Protein AF-A0A8C8YMH4-F1 (afdb_monomer)

Organism: Prolemur simus (NCBI:txid1328070)

Radius of gyration: 19.82 Å; Cα contacts (8 Å, |Δi|>4): 143; chains: 1; bounding box: 55×57×60 Å

Secondary structure (DSSP, 8-state):
-----------SPPPHHHHHHHHHHTT-STT-EESSTTS-EEEEE---TTSTT--HHHHTHHHHHHHHHTT---TTT----HHHHHHHHHHHHHH-TTEEE-TTT-B-SSSS-EEEEEE--STT------TT-------

Structure (mmCIF, N/CA/C/O backbone):
data_AF-A0A8C8YMH4-F1
#
_entry.id   AF-A0A8C8YMH4-F1
#
loop_
_atom_site.group_PDB
_atom_site.id
_atom_site.type_symbol
_atom_site.label_atom_id
_atom_site.label_alt_id
_atom_site.label_comp_id
_atom_site.label_asym_id
_atom_site.label_entity_id
_atom_site.label_seq_id
_atom_site.pdbx_PDB_ins_code
_atom_site.Cartn_x
_atom_site.Cartn_y
_atom_site.Cartn_z
_atom_site.occupancy
_atom_site.B_iso_or_equiv
_atom_site.auth_seq_id
_atom_site.auth_comp_id
_atom_site.auth_asym_id
_atom_site.auth_atom_id
_atom_site.pdbx_PDB_model_num
ATOM 1 N N . MET A 1 1 ? -35.549 -18.579 7.055 1.00 37.97 1 MET A N 1
ATOM 2 C CA . MET A 1 1 ? -34.115 -18.295 7.285 1.00 37.97 1 MET A CA 1
ATOM 3 C C . MET A 1 1 ? -33.564 -17.609 6.037 1.00 37.97 1 MET A C 1
ATOM 5 O O . MET A 1 1 ? -33.027 -18.276 5.165 1.00 37.97 1 MET A O 1
ATOM 9 N N . ALA A 1 2 ? -33.807 -16.305 5.877 1.00 40.12 2 ALA A N 1
ATOM 10 C CA . ALA A 1 2 ? -33.300 -15.550 4.731 1.00 40.12 2 ALA A CA 1
ATOM 11 C C . ALA A 1 2 ? -31.862 -15.116 5.041 1.00 40.12 2 ALA A C 1
ATOM 13 O O . ALA A 1 2 ? -31.638 -14.349 5.973 1.00 40.12 2 ALA A O 1
ATOM 14 N N . GLY A 1 3 ? -30.895 -15.677 4.315 1.00 40.91 3 GLY A N 1
ATOM 15 C CA . GLY A 1 3 ? -29.484 -15.334 4.450 1.00 40.91 3 GLY A CA 1
ATOM 16 C C . GLY A 1 3 ? -29.233 -13.901 3.990 1.00 40.91 3 GLY A C 1
ATOM 17 O O . GLY A 1 3 ? -29.443 -13.569 2.825 1.00 40.91 3 GLY A O 1
ATOM 18 N N . SER A 1 4 ? -28.784 -13.062 4.917 1.00 46.12 4 SER A N 1
ATOM 19 C CA . SER A 1 4 ? -28.303 -11.710 4.658 1.00 46.12 4 SER A CA 1
ATOM 20 C C . SER A 1 4 ? -27.076 -11.757 3.741 1.00 46.12 4 SER A C 1
ATOM 22 O O . SER A 1 4 ? -25.972 -12.072 4.180 1.00 46.12 4 SER A O 1
ATOM 24 N N . LEU A 1 5 ? -27.261 -11.445 2.459 1.00 39.88 5 LEU A N 1
ATOM 25 C CA . LEU A 1 5 ? -26.166 -11.143 1.538 1.00 39.88 5 LEU A CA 1
ATOM 26 C C . LEU A 1 5 ? -25.596 -9.760 1.900 1.00 39.88 5 LEU A C 1
ATOM 28 O O . LEU A 1 5 ? -26.365 -8.794 1.945 1.00 39.88 5 LEU A O 1
ATOM 32 N N . PRO A 1 6 ? -24.284 -9.610 2.159 1.00 46.22 6 PRO A N 1
ATOM 33 C CA . PRO A 1 6 ? -23.722 -8.304 2.443 1.00 46.22 6 PRO A CA 1
ATOM 34 C C . PRO A 1 6 ? -23.672 -7.476 1.155 1.00 46.22 6 PRO A C 1
ATOM 36 O O . PRO A 1 6 ? -23.017 -7.826 0.179 1.00 46.22 6 PRO A O 1
ATOM 39 N N . LEU A 1 7 ? -24.420 -6.375 1.194 1.00 52.94 7 LEU A N 1
ATOM 40 C CA . LEU A 1 7 ? -24.099 -5.066 0.632 1.00 52.94 7 LEU A CA 1
ATOM 41 C C . LEU A 1 7 ? -23.407 -5.065 -0.741 1.00 52.94 7 LEU A C 1
ATOM 43 O O . LEU A 1 7 ? -22.188 -5.025 -0.870 1.00 52.94 7 LEU A O 1
ATOM 47 N N . GLY A 1 8 ? -24.267 -5.003 -1.758 1.00 41.06 8 GLY A N 1
ATOM 48 C CA . GLY A 1 8 ? -24.095 -4.288 -3.021 1.00 41.06 8 GLY A CA 1
ATOM 49 C C . GLY A 1 8 ? -22.675 -3.892 -3.422 1.00 41.06 8 GLY A C 1
ATOM 50 O O . GLY A 1 8 ? -22.208 -2.798 -3.107 1.00 41.06 8 GLY A O 1
ATOM 51 N N . CYS A 1 9 ? -22.065 -4.704 -4.283 1.00 42.47 9 CYS A N 1
ATOM 52 C CA . CYS A 1 9 ? -20.969 -4.271 -5.140 1.00 42.47 9 CYS A CA 1
ATOM 53 C C . CYS A 1 9 ? -21.487 -3.258 -6.181 1.00 42.47 9 CYS A C 1
ATOM 55 O O . CYS A 1 9 ? -21.634 -3.575 -7.363 1.00 42.47 9 CYS A O 1
ATOM 57 N N . ARG A 1 10 ? -21.780 -2.019 -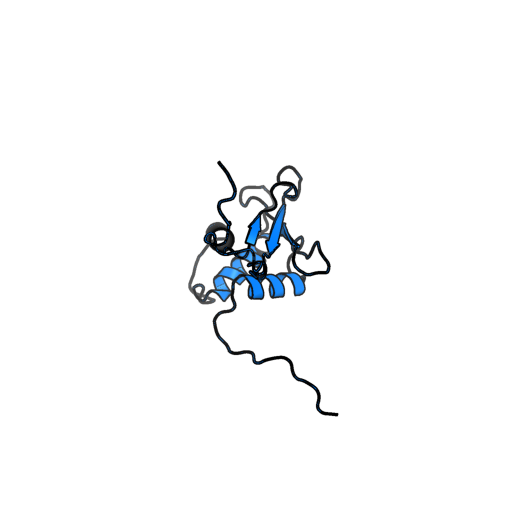5.767 1.00 47.19 10 ARG A N 1
ATOM 58 C CA . ARG A 1 10 ? -21.870 -0.893 -6.704 1.00 47.19 10 ARG A CA 1
ATOM 59 C C . ARG A 1 10 ? -20.464 -0.669 -7.260 1.00 47.19 10 ARG A C 1
ATOM 61 O O . ARG A 1 10 ? -19.591 -0.159 -6.566 1.00 47.19 10 ARG A O 1
ATOM 68 N N . ARG A 1 11 ? -20.248 -1.100 -8.507 1.00 49.72 11 ARG A N 1
ATOM 69 C CA . ARG A 1 11 ? -19.018 -0.932 -9.299 1.00 49.72 11 ARG A CA 1
ATOM 70 C C . ARG A 1 11 ? -18.734 0.552 -9.587 1.00 49.72 11 ARG A C 1
ATOM 72 O O . ARG A 1 11 ? -18.911 1.020 -10.706 1.00 49.72 11 ARG A O 1
ATOM 79 N N . GLY A 1 12 ? -18.301 1.286 -8.567 1.00 49.81 12 GLY A N 1
ATOM 80 C CA . GLY A 1 12 ? -17.437 2.455 -8.716 1.00 49.81 12 GLY A CA 1
ATOM 81 C C . GLY A 1 12 ? -15.963 2.040 -8.588 1.00 49.81 12 GLY A C 1
ATOM 82 O O . GLY A 1 12 ? -15.688 0.923 -8.141 1.00 49.81 12 GLY A O 1
ATOM 83 N N . PRO A 1 13 ? -14.997 2.891 -8.978 1.00 54.28 13 PRO A N 1
ATOM 84 C CA . PRO A 1 13 ? -13.586 2.624 -8.703 1.00 54.28 13 PRO A CA 1
ATOM 85 C C . PRO A 1 13 ? -13.396 2.452 -7.190 1.00 54.28 13 PRO A C 1
ATOM 87 O O . PRO A 1 13 ? -13.751 3.354 -6.428 1.00 54.28 13 PRO A O 1
ATOM 90 N N . LEU A 1 14 ? -12.868 1.301 -6.753 1.00 63.84 14 LEU A N 1
ATOM 91 C CA . LEU A 1 14 ? -12.605 1.060 -5.332 1.00 63.84 14 LEU A CA 1
ATOM 92 C C . LEU A 1 14 ? -11.654 2.150 -4.823 1.00 63.84 14 LEU A C 1
ATOM 94 O O . LEU A 1 14 ? -10.699 2.552 -5.503 1.00 63.84 14 LEU A O 1
ATOM 98 N N . LEU A 1 15 ? -11.928 2.657 -3.623 1.00 75.94 15 LEU A N 1
ATOM 99 C CA . LEU A 1 15 ? -11.023 3.586 -2.961 1.00 75.94 15 LEU A CA 1
ATOM 100 C C . LEU A 1 15 ? -9.680 2.882 -2.725 1.00 75.94 15 LEU A C 1
ATOM 102 O O . LEU A 1 15 ? -9.619 1.660 -2.581 1.00 75.94 15 LEU A O 1
ATOM 106 N N . LEU A 1 16 ? -8.588 3.656 -2.660 1.00 83.06 16 LEU A N 1
ATOM 107 C CA . LEU A 1 16 ? -7.255 3.112 -2.353 1.00 83.06 16 LEU A CA 1
ATOM 108 C C . LEU A 1 16 ? -7.294 2.241 -1.092 1.00 83.06 16 LEU A C 1
ATOM 110 O O . LEU A 1 16 ? -6.639 1.206 -1.050 1.00 83.06 16 LEU A O 1
ATOM 114 N N . ARG A 1 17 ? -8.094 2.655 -0.104 1.00 82.94 17 ARG A N 1
ATOM 115 C CA . ARG A 1 17 ? -8.379 1.917 1.123 1.00 82.94 17 ARG A CA 1
ATOM 116 C C . ARG A 1 17 ? -8.897 0.508 0.855 1.00 82.94 17 ARG A C 1
ATOM 118 O O . ARG A 1 17 ? -8.189 -0.444 1.164 1.00 82.94 17 ARG A O 1
ATOM 125 N N . ASP A 1 18 ? -10.091 0.373 0.286 1.00 83.19 18 ASP A N 1
ATOM 126 C CA . ASP A 1 18 ? -10.730 -0.925 0.045 1.00 83.19 18 ASP A CA 1
ATOM 127 C C . ASP A 1 18 ? -9.890 -1.820 -0.863 1.00 83.19 18 ASP A C 1
ATOM 129 O O . ASP A 1 18 ? -9.743 -3.017 -0.613 1.00 83.19 18 ASP A O 1
ATOM 133 N N . TRP A 1 19 ? -9.269 -1.231 -1.885 1.00 86.12 19 TRP A N 1
ATOM 134 C CA . TRP A 1 19 ? -8.382 -1.974 -2.767 1.00 86.12 19 TRP A CA 1
ATOM 135 C C . TRP A 1 19 ? -7.172 -2.538 -2.016 1.00 86.12 19 TRP A C 1
ATOM 137 O O . TRP A 1 19 ? -6.856 -3.721 -2.158 1.00 86.12 19 TRP A O 1
ATOM 147 N N . LEU A 1 20 ? -6.504 -1.713 -1.205 1.00 86.56 20 LEU A N 1
ATOM 148 C CA . LEU A 1 20 ? -5.319 -2.126 -0.461 1.00 86.56 20 LEU A CA 1
ATOM 149 C C . LEU A 1 20 ? -5.675 -3.174 0.595 1.00 86.56 20 LEU A C 1
ATOM 151 O O . LEU A 1 20 ? -4.945 -4.150 0.730 1.00 86.56 20 LEU A O 1
ATOM 155 N N . VAL A 1 21 ? -6.816 -3.018 1.274 1.00 86.31 21 VAL A N 1
ATOM 156 C CA . VAL A 1 21 ? -7.360 -4.014 2.211 1.00 86.31 21 VAL A CA 1
ATOM 157 C C . VAL A 1 21 ? -7.507 -5.365 1.518 1.00 86.31 21 VAL A C 1
ATOM 159 O O . VAL A 1 21 ? -6.928 -6.346 1.980 1.00 86.31 21 VAL A O 1
ATOM 162 N N . ALA A 1 22 ? -8.177 -5.402 0.365 1.00 87.56 22 ALA A N 1
ATOM 163 C CA . ALA A 1 22 ? -8.353 -6.630 -0.404 1.00 87.56 22 ALA A CA 1
ATOM 164 C C . ALA A 1 22 ? -7.011 -7.240 -0.851 1.00 87.56 22 ALA A C 1
ATOM 166 O O . ALA A 1 22 ? -6.855 -8.461 -0.860 1.00 87.56 22 ALA A O 1
ATOM 167 N N . GLN A 1 23 ? -6.015 -6.412 -1.196 1.00 88.00 23 GLN A N 1
ATOM 168 C CA . GLN A 1 23 ? -4.675 -6.904 -1.538 1.00 88.00 23 GLN A CA 1
ATOM 169 C C . GLN A 1 23 ? -3.946 -7.509 -0.336 1.00 88.00 23 GLN A C 1
ATOM 171 O O . GLN A 1 23 ? -3.288 -8.537 -0.493 1.00 88.00 23 GLN A O 1
ATOM 176 N N . ILE A 1 24 ? -4.066 -6.908 0.848 1.00 88.12 24 ILE A N 1
ATOM 177 C CA . ILE A 1 24 ? -3.473 -7.439 2.079 1.00 88.12 24 ILE A CA 1
ATOM 178 C C . ILE A 1 24 ? -4.146 -8.768 2.450 1.00 88.12 24 ILE A C 1
ATOM 180 O O . ILE A 1 24 ? -3.458 -9.750 2.712 1.00 88.12 24 ILE A O 1
ATOM 184 N N . GLU A 1 25 ? -5.480 -8.827 2.409 1.00 86.38 25 GLU A N 1
ATOM 185 C CA . GLU A 1 25 ? -6.241 -10.050 2.699 1.00 86.38 25 GLU A CA 1
ATOM 186 C C . GLU A 1 25 ? -5.982 -11.170 1.692 1.00 86.38 25 GLU A C 1
ATOM 188 O O . GLU A 1 25 ? -6.020 -12.342 2.054 1.00 86.38 25 GLU A O 1
ATOM 193 N N . SER A 1 26 ? -5.655 -10.826 0.443 1.00 85.88 26 SER A N 1
ATOM 194 C CA . SER A 1 26 ? -5.277 -11.826 -0.556 1.00 85.88 26 SER A CA 1
ATOM 195 C C . SER A 1 26 ? -3.989 -12.578 -0.200 1.00 85.88 26 SER A C 1
ATOM 197 O O . SER A 1 26 ? -3.747 -13.642 -0.766 1.00 85.88 26 SER A O 1
ATOM 199 N N . GLY A 1 27 ? -3.138 -12.019 0.675 1.00 83.25 27 GLY A N 1
ATOM 200 C CA . GLY A 1 27 ? -1.870 -12.625 1.097 1.00 83.25 27 GLY A CA 1
ATOM 201 C C . GLY A 1 27 ? -0.864 -12.854 -0.038 1.00 83.25 27 GLY A C 1
ATOM 202 O O . GLY A 1 27 ? 0.130 -13.549 0.148 1.00 83.25 27 GLY A O 1
ATOM 203 N N . ARG A 1 28 ? -1.104 -12.285 -1.227 1.00 80.00 28 ARG A N 1
ATOM 204 C CA . ARG A 1 28 ? -0.316 -12.550 -2.445 1.00 80.00 28 ARG A CA 1
ATOM 205 C C . ARG A 1 28 ? 1.067 -11.906 -2.444 1.00 80.00 28 ARG A C 1
ATOM 207 O O . ARG A 1 28 ? 1.899 -12.262 -3.274 1.00 80.00 28 ARG A O 1
ATOM 214 N N . TYR A 1 29 ? 1.304 -10.937 -1.561 1.00 83.12 29 TYR A N 1
ATOM 215 C CA . TYR A 1 29 ? 2.517 -10.127 -1.570 1.00 83.12 29 TYR A CA 1
ATOM 216 C C . TYR A 1 29 ? 3.339 -10.376 -0.298 1.00 83.12 29 TYR A C 1
ATOM 218 O O . TYR A 1 29 ? 2.876 -10.056 0.800 1.00 83.12 29 TYR A O 1
ATOM 226 N N . PRO A 1 30 ? 4.565 -10.914 -0.414 1.00 77.69 30 PRO A N 1
ATOM 227 C CA . PRO A 1 30 ? 5.385 -11.233 0.747 1.00 77.69 30 PRO A CA 1
ATOM 228 C C . PRO A 1 30 ? 5.765 -9.959 1.508 1.00 77.69 30 PRO A C 1
ATOM 230 O O . PRO A 1 30 ? 6.281 -8.999 0.939 1.00 77.69 30 PRO A O 1
ATOM 233 N N . GLY A 1 31 ? 5.500 -9.948 2.815 1.00 79.88 31 GLY A N 1
ATOM 234 C CA . GLY A 1 31 ? 5.766 -8.805 3.692 1.00 79.88 31 GLY A CA 1
ATOM 235 C C . GLY A 1 31 ? 4.650 -7.759 3.750 1.00 79.88 31 GLY A C 1
ATOM 236 O O . GLY A 1 31 ? 4.750 -6.858 4.580 1.00 79.88 31 GLY A O 1
ATOM 237 N N . LEU A 1 32 ? 3.596 -7.875 2.932 1.00 86.69 32 LEU A N 1
ATOM 238 C CA . LEU A 1 32 ? 2.378 -7.073 3.051 1.00 86.69 32 LEU A CA 1
ATOM 239 C C . LEU A 1 32 ? 1.357 -7.822 3.910 1.00 86.69 32 LEU A C 1
ATOM 241 O O . LEU A 1 32 ? 0.762 -8.791 3.448 1.00 86.69 32 LEU A O 1
ATOM 245 N N . HIS A 1 33 ? 1.132 -7.374 5.144 1.00 87.56 33 HIS A N 1
ATOM 246 C CA . HIS A 1 33 ? 0.151 -8.011 6.028 1.00 87.56 33 HIS A CA 1
ATOM 247 C C . HIS A 1 33 ? -0.456 -7.043 7.045 1.00 87.56 33 HIS A C 1
ATOM 249 O O . HIS A 1 33 ? 0.072 -5.947 7.271 1.00 87.56 33 HIS A O 1
ATOM 255 N N . TRP A 1 34 ? -1.545 -7.482 7.678 1.00 89.25 34 TRP A N 1
ATOM 256 C CA . TRP A 1 34 ? -2.150 -6.825 8.836 1.00 89.25 34 TRP A CA 1
ATOM 257 C C . TRP A 1 34 ? -1.319 -7.075 10.093 1.00 89.25 34 TRP A C 1
ATOM 259 O O . TRP A 1 34 ? -1.057 -8.218 10.447 1.00 89.25 34 TRP A O 1
ATOM 269 N N . GLU A 1 35 ? -0.888 -6.002 10.749 1.00 85.44 35 GLU A N 1
ATOM 270 C CA . GLU A 1 35 ? -0.228 -6.070 12.062 1.00 85.44 35 GLU A CA 1
ATOM 271 C C . GLU A 1 35 ? -1.254 -6.101 13.202 1.00 85.44 35 GLU A C 1
ATOM 273 O O . GLU A 1 35 ? -0.934 -6.493 14.318 1.00 85.44 35 GLU A O 1
ATOM 278 N N . ASP A 1 36 ? -2.485 -5.671 12.920 1.00 83.31 36 ASP A N 1
ATOM 279 C CA . ASP A 1 36 ? -3.572 -5.554 13.884 1.00 83.31 36 ASP A CA 1
ATOM 280 C C . ASP A 1 36 ? -4.793 -6.373 13.441 1.00 83.31 36 ASP A C 1
ATOM 282 O O . ASP A 1 36 ? -5.174 -6.352 12.266 1.00 83.31 36 ASP A O 1
ATOM 286 N N . ALA A 1 37 ? -5.445 -7.048 14.393 1.00 78.69 37 ALA A N 1
ATOM 287 C CA . ALA A 1 37 ? -6.645 -7.849 14.138 1.00 78.69 37 ALA A CA 1
ATOM 288 C C . ALA A 1 37 ? -7.846 -6.992 13.698 1.00 78.69 37 ALA A C 1
ATOM 290 O O . ALA A 1 37 ? -8.706 -7.462 12.953 1.00 78.69 37 ALA A O 1
ATOM 291 N N . GLY A 1 38 ? -7.875 -5.715 14.093 1.00 76.75 38 GLY A N 1
ATOM 292 C CA . GLY A 1 38 ? -8.881 -4.740 13.677 1.00 76.75 38 GLY A CA 1
ATOM 293 C C . GLY A 1 38 ? -8.727 -4.248 12.236 1.00 76.75 38 GLY A C 1
ATOM 294 O O . GLY A 1 38 ? -9.494 -3.386 11.813 1.00 76.75 38 GLY A O 1
ATOM 295 N N . LYS A 1 39 ? -7.748 -4.758 11.470 1.00 82.62 39 LYS A N 1
ATOM 296 C CA . LYS A 1 39 ? -7.471 -4.351 10.078 1.00 82.62 39 LYS A CA 1
ATOM 297 C C . LYS A 1 39 ? -7.306 -2.832 9.936 1.00 82.62 39 LYS A C 1
ATOM 299 O O . LYS A 1 39 ? -7.703 -2.215 8.947 1.00 82.62 39 LYS A O 1
ATOM 304 N N . THR A 1 40 ? -6.718 -2.217 10.961 1.00 83.50 40 THR A N 1
ATOM 305 C CA . THR A 1 40 ? -6.415 -0.781 10.981 1.00 83.50 40 THR A CA 1
ATOM 306 C C . THR A 1 40 ? -4.940 -0.501 10.739 1.00 83.50 40 THR A C 1
ATOM 308 O O . THR A 1 40 ? -4.606 0.582 10.269 1.00 83.50 40 THR A O 1
ATOM 311 N N . LEU A 1 41 ? -4.048 -1.452 11.022 1.00 88.19 41 LEU A N 1
ATOM 312 C CA . LEU A 1 41 ? -2.602 -1.286 10.907 1.00 88.19 41 LEU A CA 1
ATOM 313 C C . LEU A 1 41 ? -2.022 -2.332 9.963 1.00 88.19 41 LEU A C 1
ATOM 315 O O . LEU A 1 41 ? -2.189 -3.530 10.184 1.00 88.19 41 LEU A O 1
ATOM 319 N N . PHE A 1 42 ? -1.307 -1.892 8.936 1.00 89.25 42 PHE A N 1
ATOM 320 C CA . PHE A 1 42 ? -0.660 -2.786 7.985 1.00 89.25 42 PHE A CA 1
ATOM 321 C C . PHE A 1 42 ? 0.762 -2.331 7.686 1.00 89.25 42 PHE A C 1
ATOM 323 O O . PHE A 1 42 ? 1.110 -1.151 7.798 1.00 89.25 42 PHE A O 1
ATOM 330 N N . ARG A 1 43 ? 1.592 -3.282 7.271 1.00 88.25 43 ARG A N 1
ATOM 331 C CA . ARG A 1 43 ? 2.970 -3.026 6.849 1.00 88.25 43 ARG A CA 1
ATOM 332 C C . ARG A 1 43 ? 3.109 -3.251 5.350 1.00 88.25 43 ARG A C 1
ATOM 334 O O . ARG A 1 43 ? 2.607 -4.238 4.838 1.00 88.25 43 ARG A O 1
ATOM 341 N N . ILE A 1 44 ? 3.780 -2.336 4.653 1.00 87.44 44 ILE A N 1
ATOM 342 C CA . ILE A 1 44 ? 4.123 -2.443 3.230 1.00 87.44 44 ILE A CA 1
ATOM 343 C C . ILE A 1 44 ? 5.643 -2.610 3.106 1.00 87.44 44 ILE A C 1
ATOM 345 O O . ILE A 1 44 ? 6.379 -1.747 3.598 1.00 87.44 44 ILE A O 1
ATOM 349 N N . PRO A 1 45 ? 6.141 -3.638 2.399 1.00 83.06 45 PRO A N 1
AT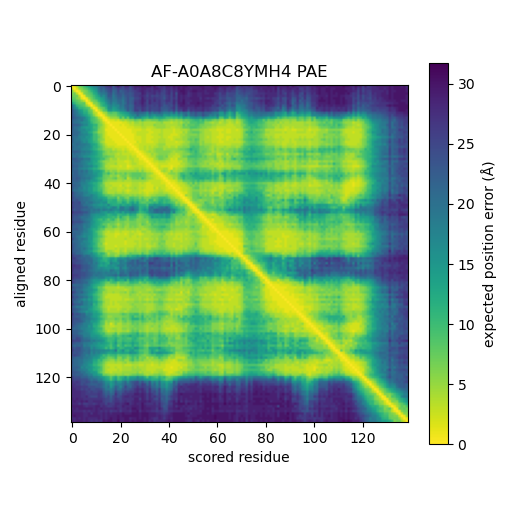OM 350 C CA . PRO A 1 45 ? 7.561 -3.758 2.085 1.00 83.06 45 PRO A CA 1
ATOM 351 C C . PRO A 1 45 ? 7.999 -2.611 1.156 1.00 83.06 45 PRO A C 1
ATOM 353 O O . PRO A 1 45 ? 7.404 -2.360 0.109 1.00 83.06 45 PRO A O 1
ATOM 356 N N . TRP A 1 46 ? 9.049 -1.881 1.539 1.00 80.38 46 TRP A N 1
ATOM 357 C CA . TRP A 1 46 ? 9.537 -0.679 0.851 1.00 80.38 46 TRP A CA 1
ATOM 358 C C . TRP A 1 46 ? 10.954 -0.846 0.297 1.00 80.38 46 TRP A C 1
ATOM 360 O O . TRP A 1 46 ? 11.800 0.047 0.395 1.00 80.38 46 TRP A O 1
ATOM 370 N N . LYS A 1 47 ? 11.227 -1.990 -0.327 1.00 79.69 47 LYS A N 1
ATOM 371 C CA . LYS A 1 47 ? 12.532 -2.281 -0.926 1.00 79.69 47 LYS A CA 1
ATOM 372 C C . LYS A 1 47 ? 12.912 -1.247 -1.996 1.00 79.69 47 LYS A C 1
ATOM 374 O O . LYS A 1 47 ? 12.075 -0.748 -2.765 1.00 79.69 47 LYS A O 1
ATOM 379 N N . HIS A 1 48 ? 14.187 -0.864 -2.014 1.00 72.06 48 HIS A N 1
ATOM 380 C CA . HIS A 1 48 ? 14.726 0.066 -3.003 1.00 72.06 48 HIS A CA 1
ATOM 381 C C . HIS A 1 48 ? 14.961 -0.653 -4.334 1.00 72.06 48 HIS A C 1
ATOM 383 O O . HIS A 1 48 ? 15.628 -1.681 -4.370 1.00 72.06 48 HIS A O 1
ATOM 389 N N . VAL A 1 49 ? 14.432 -0.073 -5.418 1.00 67.00 49 VAL A N 1
ATOM 390 C CA . VAL A 1 49 ? 14.547 -0.600 -6.793 1.00 67.00 49 VAL A CA 1
ATOM 391 C C . VAL A 1 49 ? 16.015 -0.715 -7.225 1.00 67.00 49 VAL A C 1
ATOM 393 O O . VAL A 1 49 ? 16.372 -1.615 -7.967 1.00 67.00 49 VAL A O 1
ATOM 396 N N . ALA A 1 50 ? 16.873 0.170 -6.709 1.00 64.56 50 ALA A N 1
ATOM 397 C CA . ALA A 1 50 ? 18.305 0.209 -6.999 1.00 64.56 50 ALA A CA 1
ATOM 398 C C . ALA A 1 50 ? 19.155 -0.792 -6.183 1.00 64.56 50 ALA A C 1
ATOM 400 O O . ALA A 1 50 ? 20.373 -0.805 -6.328 1.00 64.56 50 ALA A O 1
ATOM 401 N N . LYS A 1 51 ? 18.556 -1.609 -5.300 1.00 70.88 51 LYS A N 1
ATOM 402 C CA . LYS A 1 51 ? 19.298 -2.609 -4.509 1.00 70.88 51 LYS A CA 1
ATOM 403 C C . LYS A 1 51 ? 19.534 -3.861 -5.371 1.00 70.88 51 LYS A C 1
ATOM 405 O O . LYS A 1 51 ? 18.582 -4.366 -5.967 1.00 70.88 51 LYS A O 1
ATOM 410 N N . GLN A 1 52 ? 20.768 -4.379 -5.428 1.00 54.16 52 GLN A N 1
ATOM 411 C CA . GLN A 1 52 ? 21.053 -5.666 -6.086 1.00 54.16 52 GLN A CA 1
ATOM 412 C C . GLN A 1 52 ? 20.151 -6.762 -5.485 1.00 54.16 52 GLN A C 1
ATOM 414 O O . GLN A 1 52 ? 20.040 -6.879 -4.265 1.00 54.16 52 GLN A O 1
ATOM 419 N N . GLY A 1 53 ? 19.441 -7.507 -6.341 1.00 65.62 53 GLY A N 1
ATOM 420 C CA . GLY A 1 53 ? 18.421 -8.481 -5.926 1.00 65.62 53 GLY A CA 1
ATOM 421 C C . GLY A 1 53 ? 16.988 -7.932 -5.823 1.00 65.62 53 GLY A C 1
ATOM 422 O O . GLY A 1 53 ? 16.130 -8.576 -5.215 1.00 65.62 53 GLY A O 1
ATOM 423 N N . TYR A 1 54 ? 16.698 -6.748 -6.374 1.00 68.81 54 TYR A N 1
ATOM 424 C CA . TYR A 1 54 ? 15.324 -6.273 -6.566 1.00 68.81 54 TYR A CA 1
ATOM 425 C C . TYR A 1 54 ? 14.612 -7.093 -7.652 1.00 68.81 54 TYR A C 1
ATOM 427 O O . TYR A 1 54 ? 14.978 -7.049 -8.826 1.00 68.81 54 TYR A O 1
ATOM 435 N N . GLN A 1 55 ? 13.581 -7.839 -7.261 1.00 71.56 55 GLN A N 1
ATOM 436 C CA . GLN A 1 55 ? 12.793 -8.675 -8.161 1.00 71.56 55 GLN A CA 1
ATOM 437 C C . GLN A 1 55 ? 11.568 -7.881 -8.594 1.00 71.56 55 GLN A C 1
ATOM 439 O O . GLN A 1 55 ? 10.536 -7.931 -7.934 1.00 71.56 55 GLN A O 1
ATOM 444 N N . ALA A 1 56 ? 11.656 -7.147 -9.707 1.00 71.56 56 ALA A N 1
ATOM 445 C CA . ALA A 1 56 ? 10.554 -6.304 -10.183 1.00 71.56 56 ALA A CA 1
ATOM 446 C C . ALA A 1 56 ? 9.225 -7.072 -10.303 1.00 71.56 56 ALA A C 1
ATOM 448 O O . ALA A 1 56 ? 8.168 -6.524 -10.011 1.00 71.56 56 ALA A O 1
ATOM 449 N N . GLN A 1 57 ? 9.267 -8.358 -10.653 1.00 72.56 57 GLN A N 1
ATOM 450 C CA . GLN A 1 57 ? 8.063 -9.175 -10.758 1.00 72.56 57 GLN A CA 1
ATOM 451 C C . GLN A 1 57 ? 7.392 -9.467 -9.409 1.00 72.56 57 GLN A C 1
ATOM 453 O O . GLN A 1 57 ? 6.173 -9.570 -9.381 1.00 72.56 57 GLN A O 1
ATOM 458 N N . GLN A 1 58 ? 8.146 -9.574 -8.309 1.00 76.31 58 GLN A N 1
ATOM 459 C CA . GLN A 1 58 ? 7.613 -9.867 -6.971 1.00 76.31 58 GLN A CA 1
ATOM 460 C C . GLN A 1 58 ? 7.464 -8.585 -6.142 1.00 76.31 58 GLN A C 1
ATOM 462 O O . GLN A 1 58 ? 6.377 -8.255 -5.675 1.00 76.31 58 GLN A O 1
ATOM 467 N N . ASP A 1 59 ? 8.547 -7.813 -6.035 1.00 77.19 59 ASP A N 1
ATOM 468 C CA . ASP A 1 59 ? 8.623 -6.570 -5.270 1.00 77.19 59 ASP A CA 1
ATOM 469 C C . ASP A 1 59 ? 7.760 -5.454 -5.889 1.00 77.19 59 ASP A C 1
ATOM 471 O O . ASP A 1 59 ? 7.295 -4.568 -5.171 1.00 77.19 59 ASP A O 1
ATOM 475 N N . ALA A 1 60 ? 7.539 -5.466 -7.214 1.00 80.81 60 ALA A N 1
ATOM 476 C CA . ALA A 1 60 ? 6.664 -4.500 -7.884 1.00 80.81 60 ALA A CA 1
ATOM 477 C C . ALA A 1 60 ? 5.259 -5.015 -8.193 1.00 80.81 60 ALA A C 1
ATOM 479 O O . ALA A 1 60 ? 4.450 -4.244 -8.710 1.00 80.81 60 ALA A O 1
ATOM 480 N N . ALA A 1 61 ? 4.938 -6.262 -7.836 1.00 84.31 61 ALA A N 1
ATOM 481 C CA . ALA A 1 61 ? 3.634 -6.858 -8.109 1.00 84.31 61 ALA A CA 1
ATOM 482 C C . ALA A 1 61 ? 2.490 -6.024 -7.507 1.00 84.31 61 ALA A C 1
ATOM 484 O O . ALA A 1 61 ? 1.525 -5.709 -8.202 1.00 84.31 61 ALA A O 1
ATOM 485 N N . LEU A 1 62 ? 2.641 -5.585 -6.250 1.00 85.19 62 LEU A N 1
ATOM 486 C CA . LEU A 1 62 ? 1.659 -4.734 -5.571 1.00 85.19 62 LEU A CA 1
ATOM 487 C C . LEU A 1 62 ? 1.498 -3.386 -6.286 1.00 85.19 62 LEU A C 1
ATOM 489 O O . LEU A 1 62 ? 0.383 -2.928 -6.533 1.00 85.19 62 LEU A O 1
ATOM 493 N N . PHE A 1 63 ? 2.614 -2.743 -6.643 1.00 84.50 63 PHE A N 1
ATOM 494 C CA . PHE A 1 63 ? 2.585 -1.443 -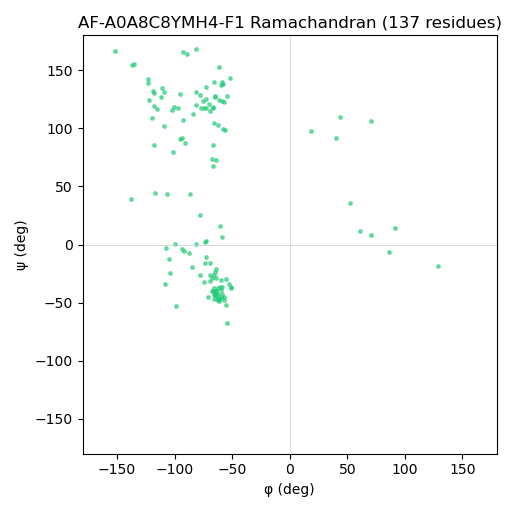7.315 1.00 84.50 63 PHE A CA 1
ATOM 495 C C . PHE A 1 63 ? 1.954 -1.555 -8.712 1.00 84.50 63 PHE A C 1
ATOM 497 O O . PHE A 1 63 ? 1.169 -0.688 -9.100 1.00 84.50 63 PHE A O 1
ATOM 504 N N . ARG A 1 64 ? 2.256 -2.632 -9.446 1.00 82.50 64 ARG A N 1
ATOM 505 C CA . ARG A 1 64 ? 1.660 -2.940 -10.750 1.00 82.50 64 ARG A CA 1
ATOM 506 C C . ARG A 1 64 ? 0.154 -3.132 -10.628 1.00 82.50 64 ARG A C 1
ATOM 508 O O . ARG A 1 64 ? -0.597 -2.513 -11.373 1.00 82.50 64 ARG A O 1
ATOM 515 N N . ALA A 1 65 ? -0.294 -3.930 -9.661 1.00 85.00 65 ALA A N 1
ATOM 516 C CA . ALA A 1 65 ? -1.713 -4.179 -9.439 1.00 85.00 65 ALA A CA 1
ATOM 517 C C . ALA A 1 65 ? -2.484 -2.877 -9.147 1.00 85.00 65 ALA A C 1
ATOM 519 O O . ALA A 1 65 ? -3.599 -2.706 -9.636 1.00 85.00 65 ALA A O 1
ATOM 520 N N . TRP A 1 66 ? -1.878 -1.922 -8.427 1.00 82.88 66 TRP A N 1
ATOM 521 C CA . TRP A 1 66 ? -2.476 -0.598 -8.207 1.00 82.88 66 TRP A CA 1
ATOM 522 C C . TRP A 1 66 ? -2.611 0.211 -9.502 1.00 82.88 66 TRP A C 1
ATOM 524 O O . TRP A 1 66 ? -3.641 0.844 -9.742 1.00 82.88 66 TRP A O 1
ATOM 534 N N . ALA A 1 67 ? -1.575 0.193 -10.346 1.00 81.94 67 ALA A N 1
ATOM 535 C CA . ALA A 1 67 ? -1.584 0.892 -11.628 1.00 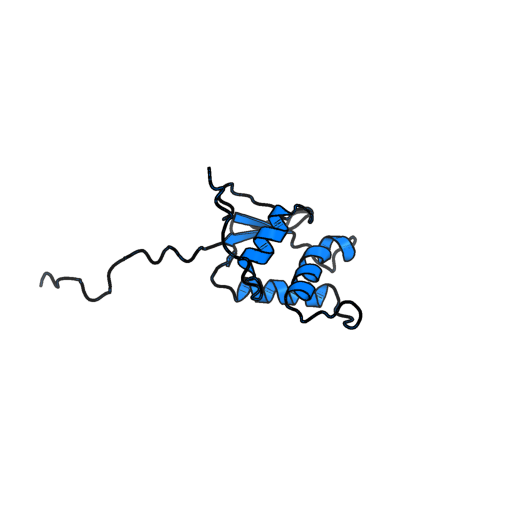81.94 67 ALA A CA 1
ATOM 536 C C . ALA A 1 67 ? -2.672 0.348 -12.571 1.00 81.94 67 ALA A C 1
ATOM 538 O O . ALA A 1 67 ? -3.400 1.141 -13.173 1.00 81.94 67 ALA A O 1
ATOM 539 N N . VAL A 1 68 ? -2.826 -0.980 -12.621 1.00 79.50 68 VAL A N 1
ATOM 540 C CA . VAL A 1 68 ? -3.902 -1.670 -13.351 1.00 79.50 68 VAL A CA 1
ATOM 541 C C . VAL A 1 68 ? -5.268 -1.304 -12.775 1.00 79.50 68 VAL A C 1
ATOM 543 O O . VAL A 1 68 ? -6.165 -0.905 -13.512 1.00 79.50 68 VAL A O 1
ATOM 546 N N . HIS A 1 69 ? -5.418 -1.338 -11.449 1.00 77.88 69 HIS A N 1
ATOM 547 C CA . HIS A 1 69 ? -6.692 -1.053 -10.794 1.00 77.88 69 HIS A CA 1
ATOM 548 C C . HIS A 1 69 ? -7.207 0.372 -11.040 1.00 77.88 69 HIS A C 1
ATOM 550 O O . HIS A 1 69 ? -8.403 0.576 -11.237 1.00 77.88 69 HIS A O 1
ATOM 556 N N . LYS A 1 70 ? -6.319 1.373 -11.077 1.00 73.50 70 LYS A N 1
ATOM 557 C CA . LYS A 1 70 ? -6.703 2.765 -11.370 1.00 73.50 70 LYS A CA 1
ATOM 558 C C . LYS A 1 70 ? -7.071 3.011 -12.840 1.00 73.50 70 LYS A C 1
ATOM 560 O O . LYS A 1 70 ? -7.339 4.160 -13.187 1.00 73.50 70 LYS A O 1
ATOM 565 N N . GLY A 1 71 ? -7.083 1.977 -13.687 1.00 60.31 71 GLY A N 1
ATOM 566 C CA . GLY A 1 71 ? -7.566 2.038 -15.069 1.00 60.31 71 GLY A CA 1
ATOM 567 C C . GLY A 1 71 ? -6.674 2.833 -16.024 1.00 60.31 71 GLY A C 1
ATOM 568 O O . GLY A 1 71 ? -7.066 3.081 -17.158 1.00 60.31 71 GLY A O 1
ATOM 569 N N . LYS A 1 72 ? -5.477 3.244 -15.583 1.00 53.16 72 LYS A N 1
ATOM 570 C CA . LYS A 1 72 ? -4.475 3.899 -16.440 1.00 53.16 72 LYS A CA 1
ATOM 571 C C . LYS A 1 72 ? -3.487 2.920 -17.068 1.00 53.16 72 LYS A C 1
ATOM 573 O O . LYS A 1 72 ? -2.678 3.348 -17.878 1.00 53.16 72 LYS A O 1
ATOM 578 N N . HIS A 1 73 ? -3.538 1.639 -16.703 1.00 47.19 73 HIS A N 1
ATOM 579 C CA . HIS A 1 73 ? -2.746 0.599 -17.350 1.00 47.19 73 HIS A CA 1
ATOM 580 C C . HIS A 1 73 ? -3.694 -0.288 -18.157 1.00 47.19 73 HIS A C 1
ATOM 582 O O . HIS A 1 73 ? -4.408 -1.110 -17.588 1.00 47.19 73 HIS A O 1
ATOM 588 N N . LEU A 1 74 ? -3.728 -0.089 -19.476 1.00 51.78 74 LEU A N 1
ATOM 589 C CA . LEU A 1 74 ? -4.293 -1.075 -20.393 1.00 51.78 74 LEU A CA 1
ATOM 590 C C . LEU A 1 74 ? -3.276 -2.212 -20.493 1.00 51.78 74 LEU A C 1
ATOM 592 O O . LEU A 1 74 ? -2.125 -1.983 -20.882 1.00 51.78 74 LEU A O 1
ATOM 596 N N . GLU A 1 75 ? -3.685 -3.408 -20.072 1.00 47.78 75 GLU A N 1
ATOM 597 C CA . GLU A 1 75 ? -2.885 -4.629 -20.146 1.00 47.78 75 GLU A CA 1
ATOM 598 C C . GLU A 1 75 ? -2.464 -4.856 -21.610 1.00 47.78 75 GLU A C 1
ATOM 600 O O . GLU A 1 75 ? -3.258 -5.300 -22.431 1.00 47.78 75 GLU A O 1
ATOM 605 N N . GLY A 1 76 ? -1.236 -4.455 -21.960 1.00 49.75 76 GLY A N 1
ATOM 606 C CA . GLY A 1 76 ? -0.670 -4.632 -23.303 1.00 49.75 76 GLY A CA 1
ATOM 607 C C . GLY A 1 76 ? -0.070 -3.388 -23.968 1.00 49.75 76 GLY A C 1
ATOM 608 O O . GLY A 1 76 ? 0.746 -3.553 -24.869 1.00 49.75 76 GLY A O 1
ATOM 609 N N . THR A 1 77 ? -0.392 -2.161 -23.534 1.00 50.62 77 THR A N 1
ATOM 610 C CA . THR A 1 77 ? 0.083 -0.939 -24.231 1.00 50.62 77 THR A CA 1
ATOM 611 C C . THR A 1 77 ? 1.148 -0.162 -23.461 1.00 50.62 77 THR A C 1
ATOM 613 O O . THR A 1 77 ? 2.049 0.413 -24.070 1.00 50.62 77 THR A O 1
ATOM 616 N N . ASP A 1 78 ? 1.086 -0.143 -22.128 1.00 52.34 78 ASP A N 1
ATOM 617 C CA . ASP A 1 78 ? 1.904 0.794 -21.357 1.00 52.34 78 ASP A CA 1
ATOM 618 C C . ASP A 1 78 ? 3.202 0.165 -20.822 1.00 52.34 78 ASP A C 1
ATOM 620 O O . ASP A 1 78 ? 3.180 -0.766 -20.008 1.00 52.34 78 ASP A O 1
ATOM 624 N N . ARG A 1 79 ? 4.338 0.713 -21.282 1.00 55.00 79 ARG A N 1
ATOM 625 C CA . ARG A 1 79 ? 5.726 0.387 -20.894 1.00 55.00 79 ARG A CA 1
ATOM 626 C C . ARG A 1 79 ? 6.122 1.019 -19.550 1.00 55.00 79 ARG A C 1
ATOM 628 O O . ARG A 1 79 ? 7.297 1.304 -19.317 1.00 55.00 79 ARG A O 1
ATOM 635 N N . GLU A 1 80 ? 5.167 1.306 -18.670 1.00 64.38 80 GLU A N 1
ATOM 636 C CA . GLU A 1 80 ? 5.472 1.878 -17.361 1.00 64.38 80 GLU A CA 1
ATOM 637 C C . GLU A 1 80 ? 6.359 0.920 -16.550 1.00 64.38 80 GLU A C 1
ATOM 639 O O . GLU A 1 80 ? 6.032 -0.245 -16.346 1.00 64.38 80 GLU A O 1
ATOM 644 N N . GLY A 1 81 ? 7.515 1.413 -16.102 1.00 71.88 81 GLY A N 1
ATOM 645 C CA . GLY A 1 81 ? 8.456 0.637 -15.299 1.00 71.88 81 GLY A CA 1
ATOM 646 C C . GLY A 1 81 ? 8.082 0.581 -13.809 1.00 71.88 81 GLY A C 1
ATOM 647 O O . GLY A 1 81 ? 7.274 1.385 -13.326 1.00 71.88 81 GLY A O 1
ATOM 648 N N . PRO A 1 82 ? 8.745 -0.294 -13.027 1.00 74.38 82 PRO A N 1
ATOM 649 C CA . PRO A 1 82 ? 8.507 -0.454 -11.586 1.00 74.38 82 PRO A CA 1
ATOM 650 C C . PRO A 1 82 ? 8.645 0.855 -10.785 1.00 74.38 82 PRO A C 1
ATOM 652 O O . PRO A 1 82 ? 7.942 1.062 -9.792 1.00 74.38 82 PRO A O 1
ATOM 655 N N . SER A 1 83 ? 9.492 1.783 -11.241 1.00 78.06 83 SER A N 1
ATOM 656 C CA . SER A 1 83 ? 9.655 3.119 -10.650 1.00 78.06 83 SER A CA 1
ATOM 657 C C . SER A 1 83 ? 8.389 3.982 -10.741 1.00 78.06 83 SER A C 1
ATOM 659 O O . SER A 1 83 ? 8.038 4.681 -9.782 1.00 78.06 83 SER A O 1
ATOM 661 N N . THR A 1 84 ? 7.674 3.922 -11.867 1.00 81.75 84 THR A N 1
ATOM 662 C CA . THR A 1 84 ? 6.461 4.718 -12.095 1.00 81.75 84 THR A CA 1
ATOM 663 C C . THR A 1 84 ? 5.314 4.209 -11.233 1.00 81.75 84 THR A C 1
ATOM 665 O O . THR A 1 84 ? 4.658 4.992 -10.539 1.00 81.75 84 THR A O 1
ATOM 668 N N . TRP A 1 85 ? 5.128 2.888 -11.185 1.00 83.06 85 TRP A N 1
ATOM 669 C CA . TRP A 1 85 ? 4.109 2.258 -10.345 1.00 83.06 85 TRP A CA 1
ATOM 670 C C . TRP A 1 85 ? 4.320 2.575 -8.859 1.00 83.06 85 TRP A C 1
ATOM 672 O O . TRP A 1 85 ? 3.384 2.987 -8.167 1.00 83.06 85 TRP A O 1
ATOM 682 N N . LYS A 1 86 ? 5.567 2.473 -8.374 1.00 81.88 86 LYS A N 1
ATOM 683 C CA . LYS A 1 86 ? 5.930 2.824 -6.992 1.00 81.88 86 LYS A CA 1
ATOM 684 C C . LYS A 1 86 ? 5.611 4.287 -6.674 1.00 81.88 86 LYS A C 1
ATOM 686 O O . LYS A 1 86 ? 5.069 4.587 -5.610 1.00 81.88 86 LYS A O 1
ATOM 691 N N . THR A 1 87 ? 5.906 5.199 -7.601 1.00 82.88 87 THR A N 1
ATOM 692 C CA . THR A 1 87 ? 5.616 6.631 -7.434 1.00 82.88 87 THR A CA 1
ATOM 693 C C . THR A 1 87 ? 4.115 6.896 -7.351 1.00 82.88 87 THR A C 1
ATOM 695 O O . THR A 1 87 ? 3.679 7.628 -6.461 1.00 82.88 87 THR A O 1
ATOM 698 N N . ARG A 1 88 ? 3.308 6.255 -8.207 1.00 83.19 88 ARG A N 1
ATOM 699 C CA . ARG A 1 88 ? 1.843 6.384 -8.181 1.00 83.19 88 ARG A CA 1
ATOM 700 C C . ARG A 1 88 ? 1.242 5.916 -6.859 1.00 83.19 88 ARG A C 1
ATOM 702 O O . ARG A 1 88 ? 0.434 6.647 -6.287 1.00 83.19 88 ARG A O 1
ATOM 709 N N . LEU A 1 89 ? 1.643 4.746 -6.351 1.00 84.31 89 LEU A N 1
ATOM 710 C CA . LEU A 1 89 ? 1.134 4.261 -5.063 1.00 84.31 89 LEU A CA 1
ATOM 711 C C . LEU A 1 89 ? 1.575 5.178 -3.916 1.00 84.31 89 LEU A C 1
ATOM 713 O O . LEU A 1 89 ? 0.755 5.550 -3.081 1.00 84.31 89 LEU A O 1
ATOM 717 N N . ARG A 1 90 ? 2.839 5.626 -3.915 1.00 84.31 90 ARG A N 1
ATOM 718 C CA . ARG A 1 90 ? 3.353 6.579 -2.918 1.00 84.31 90 ARG A CA 1
ATOM 719 C C . ARG A 1 90 ? 2.534 7.869 -2.888 1.00 84.31 90 ARG A C 1
ATOM 721 O O . ARG A 1 90 ? 2.169 8.325 -1.809 1.00 84.31 90 ARG A O 1
ATOM 728 N N . CYS A 1 91 ? 2.251 8.460 -4.048 1.00 82.12 91 CYS A N 1
ATOM 729 C CA . CYS A 1 91 ? 1.439 9.672 -4.128 1.00 82.12 91 CYS A CA 1
ATOM 730 C C . CYS A 1 91 ? -0.004 9.427 -3.681 1.00 82.12 91 CYS A C 1
ATOM 732 O O . CYS A 1 91 ? -0.575 10.293 -3.032 1.00 82.12 91 CYS A O 1
ATOM 734 N N . ALA A 1 92 ? -0.586 8.269 -3.995 1.00 84.94 92 ALA A N 1
ATOM 735 C CA . ALA A 1 92 ? -1.941 7.936 -3.568 1.00 84.94 92 ALA A CA 1
ATOM 736 C C . ALA A 1 92 ? -2.033 7.785 -2.038 1.00 84.94 92 ALA A C 1
ATOM 738 O O . ALA A 1 92 ? -2.929 8.360 -1.428 1.00 84.94 92 ALA A O 1
ATOM 739 N N . LEU A 1 93 ? -1.060 7.104 -1.421 1.00 84.00 93 LEU A N 1
ATOM 740 C CA . LEU A 1 93 ? -0.951 6.978 0.038 1.00 84.00 93 LEU A CA 1
ATOM 741 C C . LEU A 1 93 ? -0.708 8.329 0.720 1.00 84.00 93 LEU A C 1
ATOM 743 O O . LEU A 1 93 ? -1.275 8.586 1.769 1.00 84.00 93 LEU A O 1
ATOM 747 N N . ASN A 1 94 ? 0.126 9.197 0.136 1.00 80.38 94 ASN A N 1
ATOM 748 C CA . ASN A 1 94 ? 0.422 10.510 0.714 1.00 80.38 94 ASN A CA 1
ATOM 749 C C . ASN A 1 94 ? -0.736 11.511 0.553 1.00 80.38 94 ASN A C 1
ATOM 751 O O . ASN A 1 94 ? -0.930 12.352 1.422 1.00 80.38 94 ASN A O 1
ATOM 755 N N . LYS A 1 95 ? -1.506 11.421 -0.540 1.00 78.25 95 LYS A N 1
ATOM 756 C CA . LYS A 1 95 ? -2.679 12.279 -0.773 1.00 78.25 95 LYS A CA 1
ATOM 757 C C . LYS A 1 95 ? -3.912 11.853 0.020 1.00 78.25 95 LYS A C 1
ATOM 759 O O . LYS A 1 95 ? -4.794 12.677 0.229 1.00 78.25 95 LYS A O 1
ATOM 764 N N . SER A 1 96 ? -4.030 10.578 0.378 1.00 76.44 96 SER A N 1
ATOM 765 C CA . SER A 1 96 ? -5.212 10.073 1.072 1.00 76.44 96 SER A CA 1
ATOM 766 C C . SER A 1 96 ? -5.113 10.379 2.565 1.00 76.44 96 SER A C 1
ATOM 768 O O . SER A 1 96 ? -4.186 9.941 3.241 1.00 76.44 96 SER A O 1
ATOM 770 N N . ALA A 1 97 ? -6.090 11.133 3.073 1.00 73.19 97 ALA A 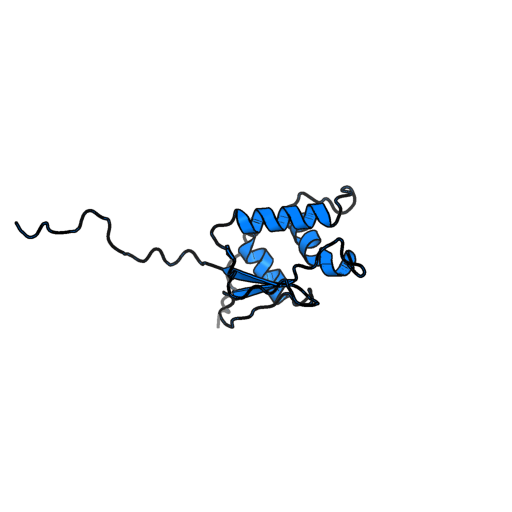N 1
ATOM 771 C CA . ALA A 1 97 ? -6.215 11.455 4.495 1.00 73.19 97 ALA A CA 1
ATOM 772 C C . ALA A 1 97 ? -6.591 10.229 5.350 1.00 73.19 97 ALA A C 1
ATOM 774 O O . ALA A 1 97 ? -6.411 10.242 6.565 1.00 73.19 97 ALA A O 1
ATOM 775 N N . ASP A 1 98 ? -7.066 9.158 4.709 1.00 80.50 98 ASP A N 1
ATOM 776 C CA . ASP A 1 98 ? -7.400 7.884 5.343 1.00 80.50 98 ASP A CA 1
ATOM 777 C C . ASP A 1 98 ? -6.164 7.079 5.756 1.00 80.50 98 ASP A C 1
ATOM 779 O O . ASP A 1 98 ? -6.302 6.086 6.462 1.00 80.50 98 ASP A O 1
ATOM 783 N N . PHE A 1 99 ? -4.956 7.458 5.326 1.00 83.38 99 PHE A N 1
ATOM 784 C CA . PHE A 1 99 ? -3.726 6.754 5.679 1.00 83.38 99 PHE A CA 1
ATOM 785 C C . PHE A 1 99 ? -2.772 7.651 6.455 1.00 83.38 99 PHE A C 1
ATOM 787 O O . PHE A 1 99 ? -2.398 8.739 6.023 1.00 83.38 99 PHE A O 1
ATOM 794 N N . ARG A 1 100 ? -2.286 7.140 7.584 1.00 84.62 100 ARG A N 1
ATOM 795 C CA . ARG A 1 100 ? -1.271 7.794 8.407 1.00 84.62 100 ARG A CA 1
ATOM 796 C C . ARG A 1 100 ? -0.023 6.923 8.478 1.00 84.62 100 ARG A C 1
ATOM 798 O O . ARG A 1 100 ? -0.080 5.784 8.933 1.00 84.62 100 ARG A O 1
ATOM 805 N N . GLU A 1 101 ? 1.109 7.443 8.003 1.00 84.88 101 GLU A N 1
ATOM 806 C CA . GLU A 1 101 ? 2.406 6.757 8.115 1.00 84.88 101 GLU A CA 1
ATOM 807 C C . GLU A 1 101 ? 2.852 6.750 9.585 1.00 84.88 101 GLU A C 1
ATOM 809 O O . GLU A 1 101 ? 3.033 7.812 10.182 1.00 84.88 101 GLU A O 1
ATOM 814 N N . VAL A 1 102 ? 3.064 5.566 10.162 1.00 83.81 102 VAL A N 1
ATOM 815 C CA . VAL A 1 102 ? 3.573 5.411 11.532 1.00 83.81 102 VAL A CA 1
ATOM 816 C C . VAL A 1 102 ? 5.094 5.324 11.465 1.00 83.81 102 VAL A C 1
ATOM 818 O O . VAL A 1 102 ? 5.682 4.246 11.362 1.00 83.81 102 VAL A O 1
ATOM 82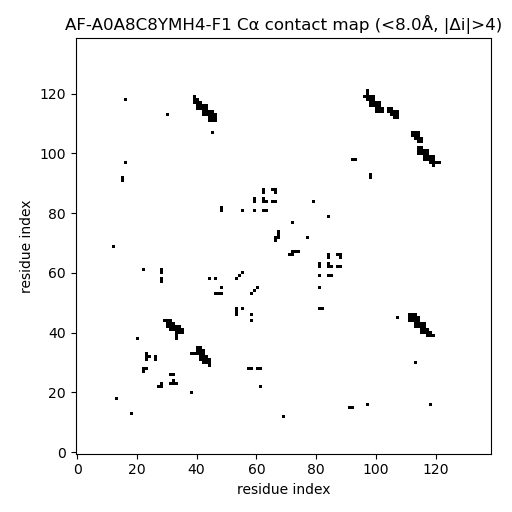1 N N . ARG A 1 103 ? 5.750 6.489 11.483 1.00 77.56 103 ARG A N 1
ATOM 822 C CA . ARG A 1 103 ? 7.215 6.586 11.380 1.00 77.56 103 ARG A CA 1
ATOM 823 C C . ARG A 1 103 ? 7.959 5.960 12.554 1.00 77.56 103 ARG A C 1
ATOM 825 O O . ARG A 1 103 ? 9.091 5.545 12.366 1.00 77.56 103 ARG A O 1
ATOM 832 N N . GLU A 1 104 ? 7.323 5.847 13.711 1.00 76.88 104 GLU A N 1
ATOM 833 C CA . GLU A 1 104 ? 7.908 5.204 14.894 1.00 76.88 104 GLU A CA 1
ATOM 834 C C . GLU A 1 104 ? 8.068 3.688 14.726 1.00 76.88 104 GLU A C 1
ATOM 836 O O . GLU A 1 104 ? 8.955 3.095 15.325 1.00 76.88 104 GLU A O 1
ATOM 841 N N . ARG A 1 105 ? 7.239 3.054 13.883 1.00 74.62 105 ARG A N 1
ATOM 842 C CA . ARG A 1 105 ? 7.282 1.601 13.636 1.00 74.62 105 ARG A CA 1
ATOM 843 C C . ARG A 1 105 ? 7.847 1.219 12.271 1.00 74.62 105 ARG A C 1
ATOM 845 O O . ARG A 1 105 ? 7.952 0.033 11.968 1.00 74.62 105 ARG A O 1
ATOM 852 N N . ARG A 1 106 ? 8.180 2.193 11.416 1.00 77.44 106 ARG A N 1
ATOM 853 C CA . ARG A 1 106 ? 8.805 1.901 10.118 1.00 77.44 106 ARG A CA 1
ATOM 854 C C . ARG A 1 106 ? 10.253 1.463 10.348 1.00 77.44 106 ARG A C 1
ATOM 856 O O . ARG A 1 106 ? 10.986 2.129 11.072 1.00 77.44 106 ARG A O 1
ATOM 863 N N . GLN A 1 107 ? 10.685 0.407 9.673 1.00 74.62 107 GLN A N 1
ATOM 864 C CA . GLN A 1 107 ? 12.080 -0.031 9.686 1.00 74.62 107 GLN A CA 1
ATOM 865 C C . GLN A 1 107 ? 12.615 0.005 8.265 1.00 74.62 107 GLN A C 1
ATOM 867 O O . GLN A 1 107 ? 12.234 -0.800 7.423 1.00 74.62 107 GLN A O 1
ATOM 872 N N . LEU A 1 108 ? 13.493 0.968 7.993 1.00 75.69 108 LEU A N 1
ATOM 873 C CA . LEU A 1 108 ? 14.144 1.114 6.690 1.00 75.69 108 LEU A CA 1
ATOM 874 C C . LEU A 1 108 ? 15.613 0.655 6.703 1.00 75.69 108 LEU A C 1
ATOM 876 O O . LEU A 1 108 ? 16.176 0.454 5.633 1.00 75.69 108 LEU A O 1
ATOM 880 N N . ASP A 1 109 ? 16.191 0.441 7.888 1.00 69.88 109 ASP A N 1
ATOM 881 C CA . ASP A 1 109 ? 17.602 0.072 8.091 1.00 69.88 109 ASP A CA 1
ATOM 882 C C . ASP A 1 109 ? 17.880 -1.438 8.046 1.00 69.88 109 ASP A C 1
ATOM 884 O O . ASP A 1 109 ? 19.025 -1.876 8.059 1.00 69.88 109 ASP A O 1
ATOM 888 N N . ILE A 1 110 ? 16.838 -2.264 7.982 1.00 75.81 110 ILE A N 1
ATOM 889 C CA . ILE A 1 110 ? 16.986 -3.723 7.960 1.00 75.81 110 ILE A CA 1
ATOM 890 C C . ILE A 1 110 ? 17.122 -4.258 6.527 1.00 75.81 110 ILE A C 1
ATOM 892 O O . ILE A 1 110 ? 16.760 -3.596 5.550 1.00 75.81 110 ILE A O 1
ATOM 896 N N . SER A 1 111 ? 17.585 -5.506 6.383 1.00 70.62 111 SER A N 1
ATOM 897 C CA . SER A 1 111 ? 17.750 -6.165 5.076 1.00 70.62 111 SER A CA 1
ATOM 898 C C . SER A 1 111 ? 16.501 -6.094 4.190 1.00 70.62 111 SER A C 1
ATOM 900 O O . SER A 1 111 ? 16.640 -5.891 2.976 1.00 70.62 111 SER A O 1
ATOM 902 N N . ASN A 1 112 ? 15.307 -6.187 4.794 1.00 71.94 112 ASN A N 1
ATOM 903 C CA . ASN A 1 112 ? 14.016 -6.059 4.123 1.00 71.94 112 ASN A CA 1
ATOM 904 C C . ASN A 1 112 ? 13.214 -4.857 4.665 1.00 71.94 112 ASN A C 1
ATOM 906 O O . ASN A 1 112 ? 12.407 -5.024 5.581 1.00 71.94 112 ASN A O 1
ATOM 910 N N . PRO A 1 113 ? 13.441 -3.639 4.143 1.00 82.44 113 PRO A N 1
ATOM 911 C CA . PRO A 1 113 ? 12.841 -2.432 4.696 1.00 82.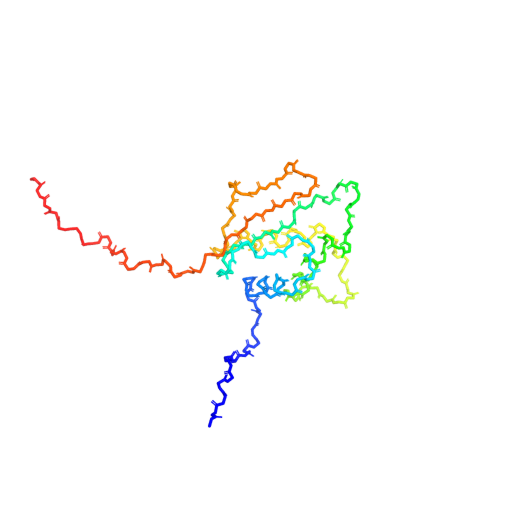44 113 PRO A CA 1
ATOM 912 C C . PRO A 1 113 ? 11.321 -2.439 4.515 1.00 82.44 113 PRO A C 1
ATOM 914 O O . PRO A 1 113 ? 10.820 -2.793 3.446 1.00 82.44 113 PRO A O 1
ATOM 917 N N . TYR A 1 114 ? 10.581 -1.992 5.524 1.00 83.88 114 TYR A N 1
ATOM 918 C CA . TYR A 1 114 ? 9.126 -1.890 5.500 1.00 83.88 114 TYR A CA 1
ATOM 919 C C . TYR A 1 114 ? 8.627 -0.580 6.112 1.00 83.88 114 TYR A C 1
ATOM 921 O O . TYR A 1 114 ? 9.262 0.056 6.958 1.00 83.88 114 TYR A O 1
ATOM 929 N N . LYS A 1 115 ? 7.438 -0.171 5.676 1.00 86.81 115 LYS A N 1
ATOM 930 C CA . LYS A 1 115 ? 6.717 0.986 6.194 1.00 86.81 115 LYS A CA 1
ATOM 931 C C . LYS A 1 115 ? 5.392 0.560 6.786 1.00 86.81 115 LYS A C 1
ATOM 933 O O . LYS A 1 115 ? 4.629 -0.142 6.133 1.00 86.81 115 LYS A O 1
ATOM 938 N N . VAL A 1 116 ? 5.107 1.035 7.990 1.00 87.75 116 VAL A N 1
ATOM 939 C CA . VAL A 1 116 ? 3.831 0.789 8.655 1.00 87.75 116 VAL A CA 1
ATOM 940 C C . VAL A 1 116 ? 2.903 1.966 8.394 1.00 87.75 116 VAL A C 1
ATOM 942 O O . VAL A 1 116 ? 3.276 3.127 8.585 1.00 87.75 116 VAL A O 1
ATOM 945 N N . TYR A 1 117 ? 1.694 1.658 7.949 1.00 87.12 117 TYR A N 1
ATOM 946 C CA . TYR A 1 117 ? 0.630 2.621 7.727 1.00 87.12 117 TYR A CA 1
ATOM 947 C C . TYR A 1 117 ? -0.591 2.216 8.548 1.00 87.12 117 TYR A C 1
ATOM 949 O O . TYR A 1 117 ? -0.913 1.036 8.694 1.00 87.12 117 TYR A O 1
ATOM 957 N N . ARG A 1 118 ? -1.271 3.225 9.085 1.00 87.75 118 ARG A N 1
ATOM 958 C CA . ARG A 1 118 ? -2.534 3.082 9.797 1.00 87.75 118 ARG A CA 1
ATOM 959 C C . ARG A 1 118 ? -3.659 3.658 8.954 1.00 87.75 118 ARG A C 1
ATOM 961 O O . ARG A 1 118 ? -3.547 4.789 8.488 1.00 87.75 118 ARG A O 1
ATOM 968 N N . ILE A 1 119 ? -4.737 2.904 8.809 1.00 85.56 119 ILE A N 1
ATOM 969 C CA . ILE A 1 119 ? -5.999 3.381 8.262 1.00 85.56 119 ILE A CA 1
ATOM 970 C C . ILE A 1 119 ? -6.707 4.183 9.351 1.00 85.56 119 ILE A C 1
ATOM 972 O O . ILE A 1 119 ? -7.041 3.660 10.416 1.00 85.56 119 ILE A O 1
ATOM 976 N N . VAL A 1 120 ? -6.915 5.464 9.085 1.00 80.50 120 VAL A N 1
ATOM 977 C CA . VAL A 1 120 ? -7.742 6.356 9.886 1.00 80.50 120 VAL A CA 1
ATOM 978 C C . VAL A 1 120 ? -9.127 6.326 9.253 1.00 80.50 120 VAL A C 1
ATOM 980 O O . VAL A 1 120 ? -9.409 7.062 8.315 1.00 80.50 120 VAL A O 1
ATOM 983 N N . SER A 1 121 ? -9.995 5.426 9.723 1.00 65.25 121 SER A N 1
ATOM 984 C CA . SER A 1 121 ? -11.427 5.557 9.442 1.00 65.25 121 SER A CA 1
ATOM 985 C C . SER A 1 121 ? -11.861 6.911 9.996 1.00 65.25 121 SER A C 1
ATOM 987 O O . SER A 1 121 ? -11.638 7.162 11.177 1.00 65.25 121 SER A O 1
ATOM 989 N N . GLY A 1 122 ? -12.446 7.781 9.172 1.00 53.34 122 GLY A N 1
ATOM 990 C CA . GLY A 1 122 ? -12.873 9.137 9.550 1.00 53.34 122 GLY A CA 1
ATOM 991 C C . GLY A 1 122 ? -13.927 9.234 10.666 1.00 53.34 122 GLY A C 1
ATOM 992 O O . GLY A 1 122 ? -14.497 10.303 10.858 1.00 53.34 122 GLY A O 1
ATOM 993 N N . ASP A 1 123 ? -14.164 8.171 11.432 1.00 45.81 123 ASP A N 1
ATOM 994 C CA . ASP A 1 123 ? -15.083 8.137 12.571 1.00 45.81 123 ASP A CA 1
ATOM 995 C C . ASP A 1 123 ? -14.403 8.588 13.876 1.00 45.81 123 ASP A C 1
ATOM 997 O O . ASP A 1 123 ? -14.511 7.991 14.939 1.00 45.81 123 ASP A O 1
ATOM 1001 N N . ALA A 1 124 ? -13.628 9.662 13.772 1.00 44.16 124 ALA A N 1
ATOM 1002 C CA . ALA A 1 124 ? -13.220 10.459 14.918 1.00 44.16 124 ALA A CA 1
ATOM 1003 C C . ALA A 1 124 ? -13.310 11.953 14.578 1.00 44.16 124 ALA A C 1
ATOM 1005 O O . ALA A 1 124 ? -12.508 12.763 15.034 1.00 44.16 124 ALA A O 1
ATOM 1006 N N . ARG A 1 125 ? -14.357 12.355 13.841 1.00 42.12 125 ARG A N 1
ATOM 1007 C CA . ARG A 1 125 ? -15.130 13.491 14.352 1.00 42.12 125 ARG A CA 1
ATOM 1008 C C . ARG A 1 125 ? -15.788 12.984 15.630 1.00 42.12 125 ARG A C 1
ATOM 1010 O O . ARG A 1 125 ? -16.918 12.515 15.606 1.00 42.12 125 ARG A O 1
ATOM 1017 N N . GLY A 1 126 ? -15.069 13.052 16.749 1.00 39.62 126 GLY A N 1
ATOM 1018 C CA . GLY A 1 126 ? -15.783 13.122 18.014 1.00 39.62 126 GLY A CA 1
ATOM 1019 C C . GLY A 1 126 ? -16.798 14.268 17.896 1.00 39.62 126 GLY A C 1
ATOM 1020 O O . GLY A 1 126 ? -16.478 15.280 17.254 1.00 39.62 126 GLY A O 1
ATOM 1021 N N . PRO A 1 127 ? -18.008 14.161 18.464 1.00 51.25 127 PRO A N 1
ATOM 1022 C CA . PRO A 1 127 ? -18.826 15.334 18.740 1.00 51.25 127 PRO A CA 1
ATOM 1023 C C . PRO A 1 127 ? -18.118 16.155 19.834 1.00 51.25 127 PRO A C 1
ATOM 1025 O O . PRO A 1 127 ? -18.534 16.199 20.982 1.00 51.25 127 PRO A O 1
ATOM 1028 N N . GLY A 1 128 ? -16.969 16.736 19.500 1.00 47.91 128 GLY A N 1
ATOM 1029 C CA . GLY A 1 128 ? -16.1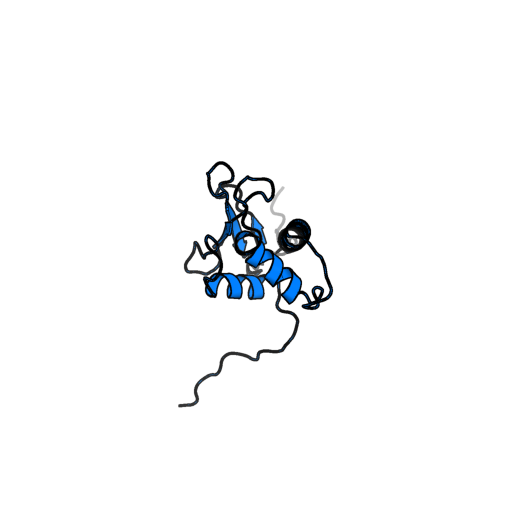47 17.560 20.371 1.00 47.91 128 GLY A CA 1
ATOM 1030 C C . GLY A 1 128 ? -16.391 19.009 20.015 1.00 47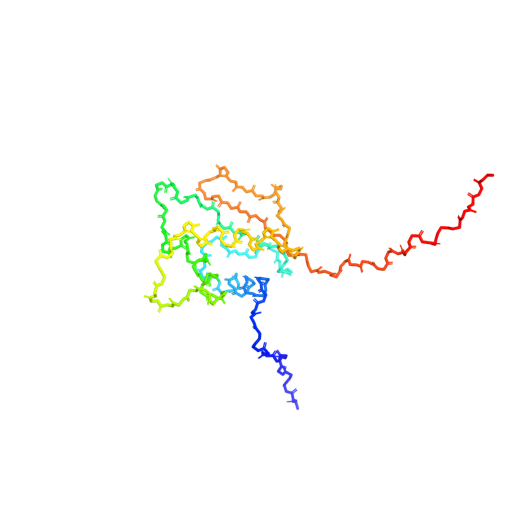.91 128 GLY A C 1
ATOM 1031 O O . GLY A 1 128 ? -15.639 19.572 19.229 1.00 47.91 128 GLY A O 1
ATOM 1032 N N . THR A 1 129 ? -17.514 19.512 20.526 1.00 53.28 129 THR A N 1
ATOM 1033 C CA . THR A 1 129 ? -17.837 20.920 20.791 1.00 53.28 129 THR A CA 1
ATOM 1034 C C . THR A 1 129 ? -17.465 21.945 19.710 1.00 53.28 129 THR A C 1
ATOM 1036 O O . THR A 1 129 ? -16.298 22.296 19.541 1.00 53.28 129 THR A O 1
ATOM 1039 N N . PRO A 1 130 ? -18.450 22.537 19.010 1.00 48.09 130 PRO A N 1
ATOM 1040 C CA . PRO A 1 130 ? -18.175 23.749 18.256 1.00 48.09 130 PRO A CA 1
ATOM 1041 C C . PRO A 1 130 ? -17.680 24.845 19.221 1.00 48.09 130 PRO A C 1
ATOM 1043 O O . PRO A 1 130 ? -18.211 25.012 20.318 1.00 48.09 130 PRO A O 1
ATOM 1046 N N . LEU A 1 131 ? -16.645 25.575 18.798 1.00 52.91 131 LEU A N 1
ATOM 1047 C CA . LEU A 1 131 ? -15.870 26.575 19.554 1.00 52.91 131 LEU A CA 1
ATOM 1048 C C . LEU A 1 131 ? -16.695 27.767 20.107 1.00 52.91 131 LEU A C 1
ATOM 1050 O O . LEU A 1 131 ? -16.126 28.703 20.647 1.00 52.91 131 LEU A O 1
ATOM 1054 N N . TRP A 1 132 ? -18.027 27.750 19.997 1.00 58.72 132 TRP A N 1
ATOM 1055 C CA . TRP A 1 132 ? -18.923 28.786 20.525 1.00 58.72 132 TRP A CA 1
ATOM 1056 C C . TRP A 1 132 ? -19.470 28.492 21.934 1.00 58.72 132 TRP A C 1
ATOM 1058 O O . TRP A 1 132 ? -20.169 29.331 22.488 1.00 58.72 132 TRP A O 1
ATOM 1068 N N . ALA A 1 133 ? -19.173 27.326 22.521 1.00 50.25 133 ALA A N 1
ATOM 1069 C CA . ALA A 1 133 ? -19.750 26.879 23.796 1.00 50.25 133 ALA A CA 1
ATOM 1070 C C . ALA A 1 133 ? -18.777 26.946 24.993 1.00 50.25 133 ALA A C 1
ATOM 1072 O O . ALA A 1 133 ? -18.720 26.020 25.802 1.00 50.25 133 ALA A O 1
ATOM 1073 N N . LEU A 1 134 ? -18.011 28.031 25.121 1.00 60.22 134 LEU A N 1
ATOM 1074 C CA . LEU A 1 134 ? -17.390 28.398 26.397 1.00 60.22 134 LEU A CA 1
ATOM 1075 C C . LEU A 1 134 ? -18.246 29.503 27.033 1.00 60.22 134 LEU A C 1
ATOM 1077 O O . LEU A 1 134 ? -18.367 30.563 26.421 1.00 60.22 134 LEU A O 1
ATOM 1081 N N . PRO A 1 135 ? -18.848 29.312 28.222 1.00 53.78 135 PRO A N 1
ATOM 1082 C CA . PRO A 1 135 ? -19.286 30.454 29.006 1.00 53.78 135 PRO A CA 1
ATOM 1083 C C . PRO A 1 135 ? -18.030 31.210 29.449 1.00 53.78 135 PRO A C 1
ATOM 1085 O O . PRO A 1 135 ? -17.181 30.650 30.145 1.00 53.78 135 PRO A O 1
ATOM 1088 N N . GLU A 1 136 ? -17.896 32.464 29.016 1.00 51.59 136 GLU A N 1
ATOM 1089 C CA . GLU A 1 136 ? -16.959 33.410 29.618 1.00 51.59 136 GLU A CA 1
ATOM 1090 C C . GLU A 1 136 ? -17.307 33.535 31.103 1.00 51.59 136 GLU A C 1
ATOM 1092 O O . GLU A 1 136 ? -18.259 34.207 31.498 1.00 51.59 136 GLU A O 1
ATOM 1097 N N . ALA A 1 137 ? -16.557 32.815 31.929 1.00 53.50 137 ALA A N 1
ATOM 1098 C CA . ALA A 1 137 ? -16.525 33.015 33.357 1.00 53.50 137 ALA A CA 1
ATOM 1099 C C . ALA A 1 137 ? -15.238 33.773 33.695 1.00 53.50 137 ALA A C 1
ATOM 1101 O O . ALA A 1 137 ? -14.144 33.240 33.533 1.00 53.50 137 ALA A O 1
ATOM 1102 N N . VAL A 1 138 ? -15.455 34.987 34.206 1.00 48.56 138 VAL A N 1
ATOM 1103 C CA . VAL A 1 138 ? -14.634 35.773 35.140 1.00 48.56 138 VAL A CA 1
ATOM 1104 C C . VAL A 1 138 ? -13.306 36.360 34.625 1.00 48.56 138 VAL A C 1
ATOM 1106 O O . VAL A 1 138 ? -12.293 35.677 34.525 1.00 48.56 138 VAL A O 1
ATOM 1109 N N . GLN A 1 139 ? -13.284 37.681 34.405 1.00 47.22 139 GLN A N 1
ATOM 1110 C CA . GLN A 1 139 ? -12.928 38.671 35.440 1.00 47.22 139 GLN A CA 1
ATOM 1111 C C . GLN A 1 139 ? -13.522 40.046 35.132 1.00 47.22 139 GLN A C 1
ATOM 1113 O O . GLN A 1 139 ? -13.488 40.453 33.953 1.00 47.22 139 GLN A O 1
#

InterPro domains:
  IPR001346 Interferon regulatory factor, DNA-binding domain [PF00605] (16-120)
  IPR001346 Interferon regulatory factor, DNA-binding domain [PR00267] (15-34)
  IPR001346 Interferon regulatory factor, DNA-binding domain [PR00267] (41-54)
  IPR001346 Interferon regulatory factor, DNA-binding domain [PR00267] (59-76)
  IPR001346 Interferon regulatory factor, DNA-binding domain [PR00267] (82-104)
  IPR001346 Interferon regulatory factor, DNA-binding domain [PS51507] (13-121)
  IPR001346 Interferon regulatory factor, DNA-binding domain [SM00348] (9-122)
  IPR001346 Interferon regulatory factor, DNA-binding domain [cd00103] (16-121)
  IPR019817 Interferon regulatory factor, conserved site [PS00601] (34-67)
  IPR036388 Winged helix-like DNA-binding domain superfamily [G3DSA:1.10.10.10] (12-121)
  IPR036390 Winged helix DNA-binding domain superfamily [SSF46785] (16-119)

Nearest PDB structures (foldseek):
  7jm4-assembly1_B  TM=9.692E-01  e=3.855E-16  Homo sapiens
  7rh2-assembly2_G  TM=9.636E-01  e=5.019E-16  Homo sapiens
  8hcl-assembly1_A  TM=9.618E-01  e=1.037E-15  Danio rerio
  7o56-assembly1_A  TM=9.691E-01  e=9.704E-16  Homo sapiens
  8jks-assembly2_H  TM=9.714E-01  e=5.388E-15  Homo sapiens

Mean predicted aligned error: 13.12 Å

Sequence (139 aa):
MAGSLPLGCRRGPLLLRDWLVAQIESGRYPGLHWEDAGKTLFRIPWKHVAKQGYQAQQDAALFRAWAVHKGKHLEGTDREGPSTWKTRLRCALNKSADFREVRERRQLDISNPYKVYRIVSGDARGPGTPLWALPEAVQ

Solvent-accessible surface area (backbone atoms only — not comparable to full-atom values): 8827 Å² total; per-residue (Å²): 136,84,80,84,75,84,76,78,87,73,88,61,85,71,51,72,65,61,49,49,49,53,50,36,74,62,58,79,44,87,68,33,39,67,80,35,95,83,72,37,31,35,34,42,62,57,70,57,79,87,42,92,87,56,46,60,77,64,79,26,39,66,30,47,53,51,41,40,70,72,68,78,39,57,93,88,76,67,86,77,49,65,69,55,26,46,49,52,51,53,51,52,50,71,70,35,82,45,45,43,78,40,70,91,71,37,43,72,89,50,99,76,15,32,40,29,37,32,53,47,72,80,87,69,73,61,94,72,69,71,92,82,79,68,83,92,74,86,135

pLDDT: mean 70.98, std 15.42, range [37.97, 89.25]

Foldseek 3Di:
DDDDDDDDPPPDQDQPLVVLLVVQVVVQAPQWHDPDPVSFKTKQFDDDCPDPPDDCVRNLVVLVVVCVSVVVDDVPPDPDGSVNSVVVNVVSQVPDPQKDWPPVPWAQPDPTGMTMIGGDPVPPPPVPDDPPPDDPDDD